Protein AF-A0A9Q0LC32-F1 (afdb_monomer)

Organism: Anaeramoeba ignava (NCBI:txid1746090)

Nearest PDB structures (foldseek):
  6er1-assembly1_A  TM=5.707E-01  e=1.032E+00  Drosophila melanogaster

Radius of gyration: 30.53 Å; Cα contacts (8 Å, |Δi|>4): 65; chains: 1; bounding box: 73×21×89 Å

Solvent-accessible surface area (backbone atoms only — not comparable to full-atom values): 7647 Å² total; per-residue (Å²): 126,62,27,60,47,58,46,52,56,66,71,66,57,84,56,104,52,96,78,70,82,79,86,64,87,77,42,54,72,69,50,45,51,50,50,54,46,26,64,75,67,77,45,80,65,85,87,64,80,66,51,77,77,44,50,62,34,44,53,53,49,35,62,69,38,38,32,50,82,70,40,74,57,52,64,58,55,52,51,52,51,36,50,52,56,52,52,52,53,52,51,51,54,48,53,52,52,53,51,52,51,52,52,52,53,50,52,53,52,51,50,51,52,50,53,54,52,53,54,56,53,57,55,59,58,66,67,76,75,121

Structure (mmCIF, N/CA/C/O backbone):
data_AF-A0A9Q0LC32-F1
#
_entry.id   AF-A0A9Q0LC32-F1
#
loop_
_atom_site.group_PDB
_atom_site.id
_atom_site.type_symbol
_atom_site.label_atom_id
_atom_site.label_alt_id
_atom_site.label_comp_id
_atom_site.label_asym_id
_atom_site.label_entity_id
_atom_site.label_seq_id
_atom_site.pdbx_PDB_ins_code
_atom_site.Cartn_x
_atom_site.Cartn_y
_atom_site.Cartn_z
_atom_site.occupancy
_atom_site.B_iso_or_equiv
_atom_site.auth_seq_id
_atom_site.auth_comp_id
_atom_site.auth_asym_id
_atom_site.auth_atom_id
_atom_site.pdbx_PDB_model_num
ATOM 1 N N . MET A 1 1 ? 7.871 -4.204 -22.637 1.00 60.75 1 MET A N 1
ATOM 2 C CA . MET A 1 1 ? 8.509 -4.091 -21.306 1.00 60.75 1 MET A CA 1
ATOM 3 C C . MET A 1 1 ? 8.065 -2.763 -20.703 1.00 60.75 1 MET A C 1
ATOM 5 O O . MET A 1 1 ? 7.995 -1.818 -21.470 1.00 60.75 1 MET A O 1
ATOM 9 N N . ARG A 1 2 ? 7.662 -2.696 -19.423 1.00 70.94 2 ARG A N 1
ATOM 10 C CA . ARG A 1 2 ? 6.981 -1.507 -18.843 1.00 70.94 2 ARG A CA 1
ATOM 11 C C . ARG A 1 2 ? 7.898 -0.474 -18.178 1.00 70.94 2 ARG A C 1
ATOM 13 O O . ARG A 1 2 ? 7.427 0.600 -17.827 1.00 70.94 2 ARG A O 1
ATOM 20 N N . SER A 1 3 ? 9.172 -0.796 -17.991 1.00 71.19 3 SER A N 1
ATOM 21 C CA . SER A 1 3 ? 10.194 0.152 -17.547 1.00 71.19 3 SER A CA 1
ATOM 22 C C . SER A 1 3 ? 11.182 0.343 -18.686 1.00 71.19 3 SER A C 1
ATOM 24 O O . SER A 1 3 ? 11.750 -0.636 -19.181 1.00 71.19 3 SER A O 1
ATOM 26 N N . GLU A 1 4 ? 11.368 1.593 -19.102 1.00 70.81 4 GLU A N 1
ATOM 27 C CA . GLU A 1 4 ? 12.341 1.963 -20.130 1.00 70.81 4 GLU A CA 1
ATOM 28 C C . GLU A 1 4 ? 13.779 1.786 -19.637 1.00 70.81 4 GLU A C 1
ATOM 30 O O . GLU A 1 4 ? 14.641 1.380 -20.415 1.00 70.81 4 GLU A O 1
ATOM 35 N N . LEU A 1 5 ? 14.019 1.945 -18.328 1.00 72.00 5 LEU A N 1
ATOM 36 C CA . LEU A 1 5 ? 15.295 1.586 -17.713 1.00 72.00 5 LEU A CA 1
ATOM 37 C C . LEU A 1 5 ? 15.587 0.094 -17.907 1.00 72.00 5 LEU A C 1
ATOM 39 O O . LEU A 1 5 ? 16.622 -0.252 -18.474 1.00 72.00 5 LEU A O 1
ATOM 43 N N . TYR A 1 6 ? 14.664 -0.793 -17.512 1.00 74.69 6 TYR A N 1
ATOM 44 C CA . TYR A 1 6 ? 14.867 -2.228 -17.724 1.00 74.69 6 TYR A CA 1
ATOM 45 C C . TYR A 1 6 ? 15.000 -2.558 -19.207 1.00 74.69 6 TYR A C 1
ATOM 47 O O . TYR A 1 6 ? 15.905 -3.297 -19.583 1.00 74.69 6 TYR A O 1
ATOM 55 N N . ARG A 1 7 ? 14.178 -1.962 -20.076 1.00 73.50 7 ARG A N 1
ATOM 56 C CA . ARG A 1 7 ? 14.310 -2.145 -21.526 1.00 73.50 7 ARG A CA 1
ATOM 57 C C . ARG A 1 7 ? 15.715 -1.777 -22.012 1.00 73.50 7 ARG A C 1
ATOM 59 O O . ARG A 1 7 ? 16.323 -2.571 -22.724 1.00 73.50 7 ARG A O 1
ATOM 66 N N . GLY A 1 8 ? 16.242 -0.622 -21.612 1.00 69.44 8 GLY A N 1
ATOM 67 C CA . GLY A 1 8 ? 17.598 -0.190 -21.947 1.00 69.44 8 GLY A CA 1
ATOM 68 C C . GLY A 1 8 ? 18.665 -1.129 -21.390 1.00 69.44 8 GLY A C 1
ATOM 69 O O . GLY A 1 8 ? 19.607 -1.478 -22.097 1.00 69.44 8 GLY A O 1
ATOM 70 N N . MET A 1 9 ? 18.496 -1.612 -20.160 1.00 70.62 9 MET A N 1
ATOM 71 C CA . MET A 1 9 ? 19.418 -2.563 -19.540 1.00 70.62 9 MET A CA 1
ATOM 72 C C . MET A 1 9 ? 19.456 -3.899 -20.277 1.00 70.62 9 MET A C 1
ATOM 74 O O . MET A 1 9 ? 20.541 -4.378 -20.567 1.00 70.62 9 MET A O 1
ATOM 78 N N . PHE A 1 10 ? 18.304 -4.479 -20.624 1.00 72.44 10 PHE A N 1
ATOM 79 C CA . PHE A 1 10 ? 18.246 -5.769 -21.317 1.00 72.44 10 PHE A CA 1
ATOM 80 C C . PHE A 1 10 ? 18.660 -5.677 -22.792 1.00 72.44 10 PHE A C 1
ATOM 82 O O . PHE A 1 10 ? 19.243 -6.622 -23.314 1.00 72.44 10 PHE A O 1
ATOM 89 N N . LEU A 1 11 ? 18.400 -4.549 -23.463 1.00 71.88 11 LEU A N 1
ATOM 90 C CA . LEU A 1 11 ? 18.794 -4.343 -24.863 1.00 71.88 11 LEU A CA 1
ATOM 91 C C . LEU A 1 11 ? 20.260 -3.913 -25.031 1.00 71.88 11 LEU A C 1
ATOM 93 O O . LEU A 1 11 ? 20.814 -4.095 -26.111 1.00 71.88 11 LEU A O 1
ATOM 97 N N . SER A 1 12 ? 20.894 -3.357 -23.993 1.00 65.00 12 SER A N 1
ATOM 98 C CA . SER A 1 12 ? 22.318 -2.976 -24.011 1.00 65.00 12 SER A CA 1
ATOM 99 C C . SER A 1 12 ? 23.270 -4.120 -23.644 1.00 65.00 12 SER A C 1
ATOM 101 O O . SER A 1 12 ? 24.487 -3.936 -23.676 1.00 65.00 12 SER A O 1
ATOM 103 N N . VAL A 1 13 ? 22.750 -5.316 -23.339 1.00 59.16 13 VAL A N 1
ATOM 104 C CA . VAL A 1 13 ? 23.568 -6.521 -23.124 1.00 59.16 13 VAL A CA 1
ATOM 105 C C . VAL A 1 13 ? 23.991 -7.104 -24.477 1.00 59.16 13 VAL A C 1
ATOM 107 O O . VAL A 1 13 ? 23.498 -8.136 -24.917 1.00 59.16 13 VAL A O 1
ATOM 110 N N . THR A 1 14 ? 24.900 -6.422 -25.169 1.00 55.09 14 THR A N 1
ATOM 111 C CA . THR A 1 14 ? 25.588 -6.945 -26.364 1.00 55.09 14 THR A CA 1
ATOM 112 C C . THR A 1 14 ? 26.809 -7.807 -26.023 1.00 55.09 14 THR A C 1
ATOM 114 O O . THR A 1 14 ? 27.403 -8.400 -26.914 1.00 55.09 14 THR A O 1
ATOM 117 N N . GLU A 1 15 ? 27.179 -7.914 -24.746 1.00 54.94 15 GLU A N 1
ATOM 118 C CA . GLU A 1 15 ? 28.309 -8.713 -24.252 1.00 54.94 15 GLU A CA 1
ATOM 119 C C . GLU A 1 15 ? 27.874 -9.522 -23.024 1.00 54.94 15 GLU A C 1
ATOM 121 O O . GLU A 1 15 ? 27.103 -8.993 -22.226 1.00 54.94 15 GLU A O 1
ATOM 126 N N . ASP A 1 16 ? 28.381 -10.756 -22.878 1.00 52.75 16 ASP A N 1
ATOM 127 C CA . ASP A 1 16 ? 28.163 -11.798 -21.843 1.00 52.75 16 ASP A CA 1
ATOM 128 C C . ASP A 1 16 ? 28.020 -11.321 -20.371 1.00 52.75 16 ASP A C 1
ATOM 130 O O . ASP A 1 16 ? 28.774 -11.693 -19.471 1.00 52.75 16 ASP A O 1
ATOM 134 N N . LYS A 1 17 ? 27.028 -10.479 -20.081 1.00 52.12 17 LYS A N 1
ATOM 135 C CA . LYS A 1 17 ? 26.719 -9.910 -18.759 1.00 52.12 17 LYS A CA 1
ATOM 136 C C . LYS A 1 17 ? 25.229 -10.019 -18.453 1.00 52.12 17 LYS A C 1
ATOM 138 O O . LYS A 1 17 ? 24.662 -9.150 -17.793 1.00 52.12 17 LYS A O 1
ATOM 143 N N . SER A 1 18 ? 24.596 -11.109 -18.892 1.00 55.09 18 SER A N 1
ATOM 144 C CA . SER A 1 18 ? 23.169 -11.388 -18.670 1.00 55.09 18 SER A CA 1
ATOM 145 C C . SER A 1 18 ? 22.756 -11.421 -17.188 1.00 55.09 18 SER A C 1
ATOM 147 O O . SER A 1 18 ? 21.568 -11.379 -16.895 1.00 55.09 18 SER A O 1
ATOM 149 N N . ASN A 1 19 ? 23.719 -11.467 -16.257 1.00 54.94 19 ASN A N 1
ATOM 150 C CA . ASN A 1 19 ? 23.499 -11.622 -14.815 1.00 54.94 19 ASN A CA 1
ATOM 151 C C . ASN A 1 19 ? 23.938 -10.401 -13.983 1.00 54.94 19 ASN A C 1
ATOM 153 O O . ASN A 1 19 ? 24.311 -10.548 -12.818 1.00 54.94 19 ASN A O 1
ATOM 157 N N . LYS A 1 20 ? 23.956 -9.190 -14.554 1.00 57.28 20 LYS A N 1
ATOM 158 C CA . LYS A 1 20 ? 24.340 -7.991 -13.796 1.00 57.28 20 LYS A CA 1
ATOM 159 C C . LYS A 1 20 ? 23.237 -7.619 -12.792 1.00 57.28 20 LYS A C 1
ATOM 161 O O . LYS A 1 20 ? 22.247 -6.985 -13.150 1.00 57.28 20 LYS A O 1
ATOM 166 N N . VAL A 1 21 ? 23.419 -8.016 -11.531 1.00 56.72 21 VAL A N 1
ATOM 167 C CA . VAL A 1 21 ? 22.587 -7.552 -10.411 1.00 56.72 21 VAL A CA 1
ATOM 168 C C . VAL A 1 21 ? 22.749 -6.041 -10.313 1.00 56.72 21 VAL A C 1
ATOM 170 O O . VAL A 1 21 ? 23.863 -5.533 -10.187 1.00 56.72 21 VAL A O 1
ATOM 173 N N . THR A 1 22 ? 21.639 -5.326 -10.436 1.00 62.75 22 THR A N 1
ATOM 174 C CA . THR A 1 22 ? 21.613 -3.873 -10.282 1.00 62.75 22 THR A CA 1
ATOM 175 C C . THR A 1 22 ? 21.036 -3.600 -8.915 1.00 62.75 22 THR A C 1
ATOM 177 O O . THR A 1 22 ? 19.850 -3.823 -8.690 1.00 62.75 22 THR A O 1
ATOM 180 N N . ASP A 1 23 ? 21.921 -3.235 -7.993 1.00 63.97 23 ASP A N 1
ATOM 181 C CA . ASP A 1 23 ? 21.535 -2.880 -6.638 1.00 63.97 23 ASP A CA 1
ATOM 182 C C . ASP A 1 23 ? 20.954 -1.465 -6.642 1.00 63.97 23 ASP A C 1
ATOM 184 O O . ASP A 1 23 ? 21.538 -0.546 -7.224 1.00 63.97 23 ASP A O 1
ATOM 188 N N .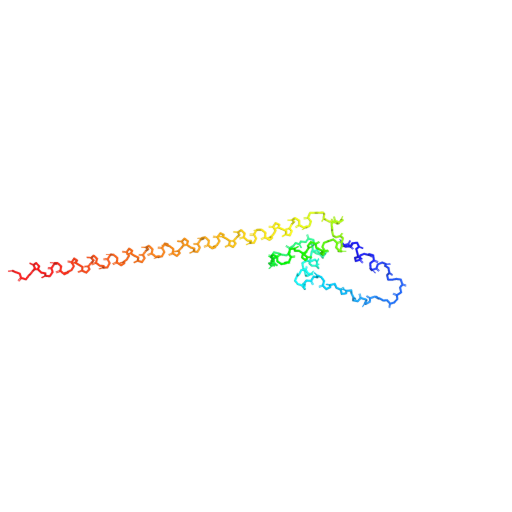 TYR A 1 24 ? 19.790 -1.311 -6.022 1.00 70.88 24 TYR A N 1
ATOM 189 C CA . TYR A 1 24 ? 19.140 -0.024 -5.845 1.00 70.88 24 TYR A CA 1
ATOM 190 C C . TYR A 1 24 ? 18.760 0.142 -4.377 1.00 70.88 24 TYR A C 1
ATOM 192 O O . TYR A 1 24 ? 17.661 -0.202 -3.944 1.00 70.88 24 TYR A O 1
ATOM 200 N N . SER A 1 25 ? 19.718 0.665 -3.612 1.00 74.75 25 SER A N 1
ATOM 201 C CA . SER A 1 25 ? 19.656 0.802 -2.154 1.00 74.75 25 SER A CA 1
ATOM 202 C C . SER A 1 25 ? 18.682 1.873 -1.656 1.00 74.75 25 SER A C 1
ATOM 204 O O . SER A 1 25 ? 18.458 1.976 -0.455 1.00 74.75 25 SER A O 1
ATOM 206 N N . GLU A 1 26 ? 18.132 2.695 -2.551 1.00 79.62 26 GLU A N 1
ATOM 207 C CA . GLU A 1 26 ? 17.199 3.778 -2.205 1.00 79.62 26 GLU A CA 1
ATOM 208 C C . GLU A 1 26 ? 15.754 3.286 -2.016 1.00 79.62 26 GLU A C 1
ATOM 210 O O . GLU A 1 26 ? 14.905 4.046 -1.559 1.00 79.62 26 GLU A O 1
ATOM 215 N N . LEU A 1 27 ? 15.466 2.015 -2.329 1.00 83.88 27 LEU A N 1
ATOM 216 C CA . LEU A 1 27 ? 14.174 1.390 -2.049 1.00 83.88 27 LEU A CA 1
ATOM 217 C C . LEU A 1 27 ? 14.308 0.339 -0.963 1.00 83.88 27 LEU A C 1
ATOM 219 O O . LEU A 1 27 ? 15.139 -0.568 -1.045 1.00 83.88 27 LEU A O 1
ATOM 223 N N . SER A 1 28 ? 13.385 0.364 -0.005 1.00 89.06 28 SER A N 1
ATOM 224 C CA . SER A 1 28 ? 13.157 -0.818 0.809 1.00 89.06 28 SER A CA 1
ATOM 225 C C . SER A 1 28 ? 12.693 -1.983 -0.074 1.00 89.06 28 SER A C 1
ATOM 227 O O . SER A 1 28 ? 12.025 -1.809 -1.099 1.00 89.06 28 SER A O 1
ATOM 229 N N . ASN A 1 29 ? 12.973 -3.213 0.366 1.00 88.56 2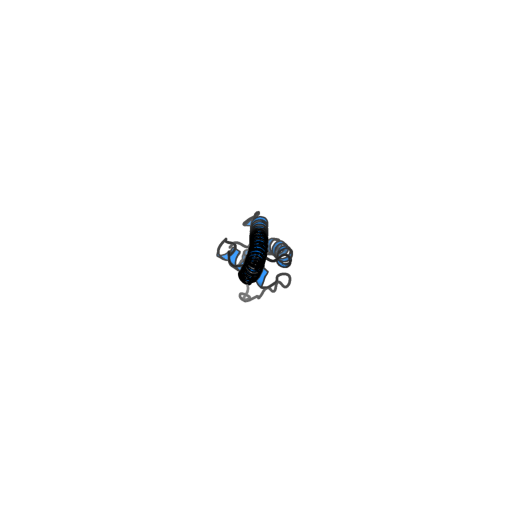9 ASN A N 1
ATOM 230 C CA . ASN A 1 29 ? 12.502 -4.426 -0.314 1.00 88.56 29 ASN A CA 1
ATOM 231 C C . ASN A 1 29 ? 10.971 -4.405 -0.527 1.00 88.56 29 ASN A C 1
ATOM 233 O O . ASN A 1 29 ? 10.467 -4.823 -1.565 1.00 88.56 29 ASN A O 1
ATOM 237 N N . LYS A 1 30 ? 10.214 -3.839 0.424 1.00 89.50 30 LYS A N 1
ATOM 238 C CA . LYS A 1 30 ? 8.754 -3.710 0.310 1.00 89.50 30 LYS A CA 1
ATOM 239 C C . LYS A 1 30 ? 8.339 -2.754 -0.810 1.00 89.50 30 LYS A C 1
ATOM 241 O O . LYS A 1 30 ? 7.426 -3.081 -1.566 1.00 89.50 30 LYS A O 1
ATOM 246 N N . SER A 1 31 ? 8.996 -1.602 -0.929 1.00 90.69 31 SER A N 1
ATOM 247 C CA . SER A 1 31 ? 8.734 -0.643 -2.009 1.00 90.69 31 SER A CA 1
ATOM 248 C C . SER A 1 31 ? 9.125 -1.222 -3.367 1.00 90.69 31 SER A C 1
ATOM 250 O O . SER A 1 31 ? 8.376 -1.094 -4.334 1.00 90.69 31 SER A O 1
ATOM 252 N N . PHE A 1 32 ? 10.232 -1.965 -3.430 1.00 89.69 32 PHE A N 1
ATOM 253 C CA . PHE A 1 32 ? 10.638 -2.666 -4.645 1.00 89.69 32 PHE A CA 1
ATOM 254 C C . PHE A 1 32 ? 9.614 -3.726 -5.092 1.00 89.69 32 PHE A C 1
ATOM 256 O O . PHE A 1 32 ? 9.241 -3.761 -6.264 1.00 89.69 32 PHE A O 1
ATOM 263 N N . GLN A 1 33 ? 9.077 -4.531 -4.167 1.00 89.88 33 GLN A N 1
ATOM 264 C CA . GLN A 1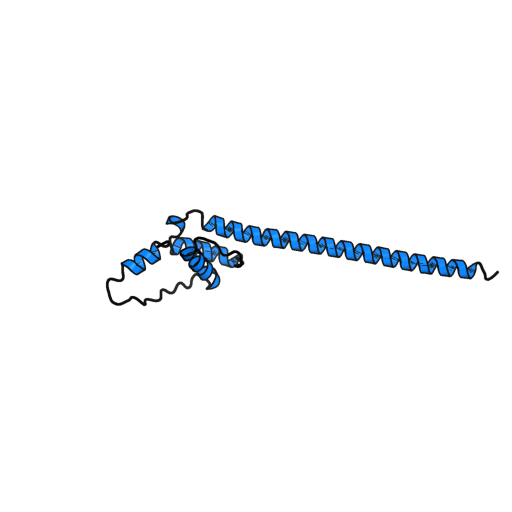 33 ? 8.045 -5.537 -4.472 1.00 89.88 33 GLN A CA 1
ATOM 265 C C . GLN A 1 33 ? 6.765 -4.934 -5.068 1.00 89.88 33 GLN A C 1
ATOM 267 O O . GLN A 1 33 ? 6.089 -5.582 -5.871 1.00 89.88 33 GLN A O 1
ATOM 272 N N . ILE A 1 34 ? 6.420 -3.692 -4.705 1.00 91.38 34 ILE A N 1
ATOM 273 C CA . ILE A 1 34 ? 5.293 -2.978 -5.319 1.00 91.38 34 ILE A CA 1
ATOM 274 C C . ILE A 1 34 ? 5.565 -2.748 -6.805 1.00 91.38 34 ILE A C 1
ATOM 276 O O . ILE A 1 34 ? 4.689 -3.025 -7.629 1.00 91.38 34 ILE A O 1
ATOM 280 N N . PHE A 1 35 ? 6.764 -2.274 -7.154 1.00 89.19 35 PHE A N 1
ATOM 281 C CA . PHE A 1 35 ? 7.139 -2.056 -8.549 1.00 89.19 35 PHE A CA 1
ATOM 282 C C . PHE A 1 35 ? 7.249 -3.350 -9.321 1.00 89.19 35 PHE A C 1
ATOM 284 O O . PHE A 1 35 ? 6.712 -3.425 -10.420 1.00 89.19 35 PHE A O 1
ATOM 291 N N . GLU A 1 36 ? 7.877 -4.372 -8.749 1.00 87.81 36 GLU A N 1
ATOM 292 C CA . GLU A 1 36 ? 7.973 -5.684 -9.376 1.00 87.81 36 GLU A CA 1
ATOM 293 C C . GLU A 1 36 ? 6.576 -6.199 -9.741 1.00 87.81 36 GLU A C 1
ATOM 295 O O . GLU A 1 36 ? 6.280 -6.465 -10.910 1.00 87.81 36 GLU A O 1
ATOM 300 N N . TYR A 1 37 ? 5.666 -6.231 -8.765 1.00 89.06 37 TYR A N 1
ATOM 301 C CA . TYR A 1 37 ? 4.302 -6.680 -9.000 1.00 89.06 37 TYR A CA 1
ATOM 302 C C . TYR A 1 37 ? 3.578 -5.809 -10.031 1.00 89.06 37 TYR A C 1
ATOM 304 O O . TYR A 1 37 ? 2.910 -6.342 -10.919 1.00 89.06 37 TYR A O 1
ATOM 312 N N . TRP A 1 38 ? 3.700 -4.483 -9.952 1.00 90.44 38 TRP A N 1
ATOM 313 C CA . TRP A 1 38 ? 3.045 -3.579 -10.895 1.00 90.44 38 TRP A CA 1
ATOM 314 C C . TRP A 1 38 ? 3.593 -3.724 -12.323 1.00 90.44 38 TRP A C 1
ATOM 316 O O . TRP A 1 38 ? 2.817 -3.754 -13.279 1.00 90.44 38 TRP A O 1
ATOM 326 N N . ILE A 1 39 ? 4.907 -3.886 -12.486 1.00 87.75 39 ILE A N 1
ATOM 327 C CA . ILE A 1 39 ? 5.566 -4.084 -13.783 1.00 87.75 39 ILE A CA 1
ATOM 328 C C . ILE A 1 39 ? 5.050 -5.360 -14.462 1.00 87.75 39 ILE A C 1
ATOM 330 O O . ILE A 1 39 ? 4.807 -5.351 -15.672 1.00 87.75 39 ILE A O 1
ATOM 334 N N . TYR A 1 40 ? 4.839 -6.440 -13.705 1.00 86.88 40 TYR A N 1
ATOM 335 C CA . TYR A 1 40 ? 4.325 -7.695 -14.261 1.00 86.88 40 TYR A CA 1
ATOM 336 C C . TYR A 1 40 ? 2.803 -7.698 -14.453 1.00 86.88 40 TYR A C 1
ATOM 338 O O . TYR A 1 40 ? 2.316 -8.141 -15.492 1.00 86.88 40 TYR A O 1
ATOM 346 N N . SER A 1 41 ? 2.040 -7.200 -13.479 1.00 87.06 41 SER A N 1
ATOM 347 C CA . SER A 1 41 ? 0.576 -7.360 -13.434 1.00 87.06 41 SER A CA 1
ATOM 348 C C . SER A 1 41 ? -0.221 -6.149 -13.918 1.00 87.06 41 SER A C 1
ATOM 350 O O . SER A 1 41 ? -1.415 -6.271 -14.181 1.00 87.06 41 SER A O 1
ATOM 352 N N . ASN A 1 42 ? 0.406 -4.973 -14.020 1.00 85.50 42 ASN A N 1
ATOM 353 C CA . ASN A 1 42 ? -0.258 -3.678 -14.204 1.00 85.50 42 ASN A CA 1
ATOM 354 C C . ASN A 1 42 ? -1.266 -3.304 -13.106 1.00 85.50 42 ASN A C 1
ATOM 356 O O . ASN A 1 42 ? -2.167 -2.495 -13.329 1.00 85.50 42 ASN A O 1
ATOM 360 N N . GLN A 1 43 ? -1.164 -3.915 -11.932 1.00 85.94 43 GLN A N 1
ATOM 361 C CA . GLN A 1 43 ? -2.068 -3.678 -10.816 1.00 85.94 43 GLN A CA 1
ATOM 362 C C . GLN A 1 43 ? -1.263 -3.383 -9.558 1.00 85.94 43 GLN A C 1
ATOM 364 O O . GLN A 1 43 ? -0.128 -3.825 -9.417 1.00 85.94 43 GLN A O 1
ATOM 369 N N . ILE A 1 44 ? -1.857 -2.651 -8.617 1.00 85.31 44 ILE A N 1
ATOM 370 C CA . ILE A 1 44 ? -1.271 -2.467 -7.288 1.00 85.31 44 ILE A CA 1
ATOM 371 C C . ILE A 1 44 ? -1.931 -3.472 -6.345 1.00 85.31 44 ILE A C 1
ATOM 373 O O . ILE A 1 44 ? -3.107 -3.327 -6.005 1.00 85.31 44 ILE A O 1
ATOM 377 N N . LYS A 1 45 ? -1.179 -4.480 -5.896 1.00 83.38 45 LYS A N 1
ATOM 378 C CA . LYS A 1 45 ? -1.696 -5.597 -5.091 1.00 83.38 45 LYS A CA 1
ATOM 379 C C . LYS A 1 45 ? -2.461 -5.114 -3.853 1.00 83.38 45 LYS A C 1
ATOM 381 O O . LYS A 1 45 ? -1.930 -4.343 -3.059 1.00 83.38 45 LYS A O 1
ATOM 386 N N . ASN A 1 46 ? -3.713 -5.541 -3.672 1.00 78.31 46 ASN A N 1
ATOM 387 C CA . ASN A 1 46 ? -4.591 -5.085 -2.576 1.00 78.31 46 ASN A CA 1
ATOM 388 C C . ASN A 1 46 ? -4.053 -5.379 -1.173 1.00 78.31 46 ASN A C 1
ATOM 390 O O . ASN A 1 46 ? -4.225 -4.560 -0.279 1.00 78.31 46 ASN A O 1
ATOM 394 N N . GLU A 1 47 ? -3.351 -6.496 -1.024 1.00 82.44 47 GLU A N 1
ATOM 395 C CA . GLU A 1 47 ? -2.789 -6.966 0.245 1.00 82.44 47 GLU A CA 1
ATOM 396 C C . GLU A 1 47 ? -1.576 -6.159 0.724 1.00 82.44 47 GLU A C 1
ATOM 398 O O . GLU A 1 47 ? -1.213 -6.245 1.894 1.00 82.44 47 GLU A O 1
ATOM 403 N N . ILE A 1 48 ? -0.929 -5.385 -0.154 1.00 83.12 48 ILE A N 1
ATOM 404 C CA . ILE A 1 48 ? 0.240 -4.599 0.243 1.00 83.12 48 ILE A CA 1
ATOM 405 C C . ILE A 1 48 ? -0.234 -3.344 0.971 1.00 83.12 48 ILE A C 1
ATOM 407 O O . ILE A 1 48 ? -0.923 -2.490 0.401 1.00 83.12 48 ILE A O 1
ATOM 411 N N . GLN A 1 49 ? 0.162 -3.234 2.235 1.00 87.25 49 GLN A N 1
ATOM 412 C CA . GLN A 1 49 ? -0.011 -2.030 3.030 1.00 87.25 49 GLN A CA 1
ATOM 413 C C . GLN A 1 49 ? 1.092 -1.035 2.674 1.00 87.25 49 GLN A C 1
ATOM 415 O O . GLN A 1 49 ? 2.273 -1.340 2.829 1.00 87.25 49 GLN A O 1
ATOM 420 N N . ILE A 1 50 ? 0.698 0.135 2.176 1.00 90.00 50 ILE A N 1
ATOM 421 C CA . ILE A 1 50 ? 1.628 1.231 1.915 1.00 90.00 50 ILE A CA 1
ATOM 422 C C . ILE A 1 50 ? 1.747 2.022 3.215 1.00 90.00 50 ILE A C 1
ATOM 424 O O . ILE A 1 50 ? 0.737 2.372 3.824 1.00 90.00 50 ILE A O 1
ATOM 428 N N . THR A 1 51 ? 2.970 2.260 3.678 1.00 90.12 51 THR A N 1
ATOM 429 C CA . THR A 1 51 ? 3.228 3.111 4.845 1.00 90.12 51 THR A CA 1
ATOM 430 C C . THR A 1 51 ? 3.623 4.513 4.397 1.00 90.12 51 THR A C 1
ATOM 432 O O . THR A 1 51 ? 3.955 4.729 3.234 1.00 90.12 51 THR A O 1
ATOM 435 N N . GLN A 1 52 ? 3.607 5.470 5.327 1.00 88.50 52 GLN A N 1
ATOM 436 C CA . GLN A 1 52 ? 4.045 6.838 5.044 1.00 88.50 52 GLN A CA 1
ATOM 437 C C . GLN A 1 52 ? 5.512 6.884 4.588 1.00 88.50 52 GLN A C 1
ATOM 439 O O . GLN A 1 52 ? 5.822 7.587 3.637 1.00 88.50 52 GLN A O 1
ATOM 444 N N . GLU A 1 53 ? 6.389 6.104 5.226 1.00 88.50 53 GLU A N 1
ATOM 445 C CA . GLU A 1 53 ? 7.821 6.008 4.886 1.00 88.50 53 GLU A CA 1
ATOM 446 C C . GLU A 1 53 ? 8.041 5.506 3.452 1.00 88.50 53 GLU A C 1
ATOM 448 O O . GLU A 1 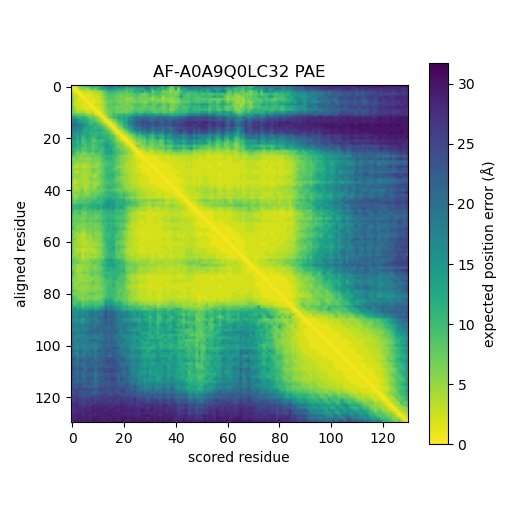53 ? 8.951 5.950 2.763 1.00 88.50 53 GLU A O 1
ATOM 453 N N . MET A 1 54 ? 7.163 4.620 2.971 1.00 92.25 54 MET A N 1
ATOM 454 C CA . MET A 1 54 ? 7.250 4.088 1.612 1.00 92.25 54 MET A CA 1
ATOM 455 C C . MET A 1 54 ? 6.848 5.108 0.546 1.00 92.25 54 MET A C 1
ATOM 457 O O . MET A 1 54 ? 7.192 4.908 -0.609 1.00 92.25 54 MET A O 1
ATOM 461 N N . ILE A 1 55 ? 6.107 6.171 0.873 1.00 91.94 55 ILE A N 1
ATOM 462 C CA . ILE A 1 55 ? 5.643 7.133 -0.139 1.00 91.94 55 ILE A CA 1
ATOM 463 C C . ILE A 1 55 ? 6.819 7.838 -0.814 1.00 91.94 55 ILE A C 1
ATOM 465 O O . ILE A 1 55 ? 6.851 7.907 -2.043 1.00 91.94 55 ILE A O 1
ATOM 469 N N . ASP A 1 56 ? 7.791 8.289 -0.023 1.00 89.75 56 ASP A N 1
ATOM 47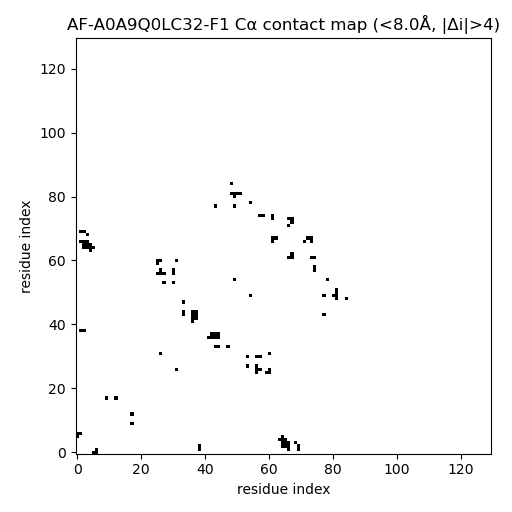0 C CA . ASP A 1 56 ? 8.970 8.982 -0.540 1.00 89.75 56 ASP A CA 1
ATOM 471 C C . ASP A 1 56 ? 9.826 8.022 -1.380 1.00 89.75 56 ASP A C 1
ATOM 473 O O . ASP A 1 56 ? 10.183 8.338 -2.514 1.00 89.75 56 ASP A O 1
ATOM 477 N N . GLU A 1 57 ? 10.056 6.798 -0.886 1.00 91.94 57 GLU A N 1
ATOM 478 C CA . GLU A 1 57 ? 10.740 5.736 -1.639 1.00 91.94 57 GLU A CA 1
ATOM 479 C C . GLU A 1 57 ? 10.033 5.441 -2.972 1.00 91.94 57 GLU A C 1
ATOM 481 O O . GLU A 1 57 ? 10.663 5.361 -4.026 1.00 91.94 57 GLU A O 1
ATOM 486 N N . LEU A 1 58 ? 8.705 5.303 -2.954 1.00 92.44 58 LEU A N 1
ATOM 487 C CA . LEU A 1 58 ? 7.915 5.009 -4.145 1.00 92.44 58 LEU A CA 1
ATOM 488 C C . LEU A 1 58 ? 7.967 6.157 -5.160 1.00 92.44 58 LEU A C 1
ATOM 490 O O . LEU A 1 58 ? 7.984 5.903 -6.361 1.00 92.44 58 LEU A O 1
ATOM 494 N N . GLN A 1 59 ? 8.022 7.413 -4.725 1.00 91.25 59 GLN A N 1
ATOM 495 C CA . GLN A 1 59 ? 8.183 8.522 -5.661 1.00 91.25 59 GLN A CA 1
ATOM 496 C C . GLN A 1 59 ? 9.535 8.446 -6.378 1.00 91.25 59 GLN A C 1
ATOM 498 O O . GLN A 1 59 ? 9.586 8.468 -7.609 1.00 91.25 59 GLN A O 1
ATOM 503 N N . ILE A 1 60 ? 10.612 8.261 -5.610 1.00 89.25 60 ILE A N 1
ATOM 504 C CA . ILE A 1 60 ? 11.975 8.137 -6.138 1.00 89.25 60 ILE A CA 1
ATOM 505 C C . ILE A 1 60 ? 12.062 6.947 -7.111 1.00 89.25 60 ILE A C 1
ATOM 507 O O . ILE A 1 60 ? 12.574 7.078 -8.224 1.00 89.25 60 ILE A O 1
ATOM 511 N N . GLY A 1 61 ? 11.505 5.791 -6.739 1.00 88.94 61 GLY A N 1
ATOM 512 C CA . GLY A 1 61 ? 11.524 4.595 -7.580 1.00 88.94 61 GLY A CA 1
ATOM 513 C C . GLY A 1 61 ? 10.767 4.758 -8.902 1.00 88.94 61 GLY A C 1
ATOM 514 O O . GLY A 1 61 ? 11.223 4.263 -9.934 1.00 88.94 61 GLY A O 1
ATOM 515 N N . ILE A 1 62 ? 9.641 5.478 -8.913 1.00 90.19 62 ILE A N 1
ATOM 516 C CA . ILE A 1 62 ? 8.890 5.764 -10.146 1.00 90.19 62 ILE A CA 1
ATOM 517 C C . ILE A 1 62 ? 9.738 6.559 -11.137 1.00 90.19 62 ILE A C 1
ATOM 519 O O . ILE A 1 62 ? 9.749 6.230 -12.330 1.00 90.19 62 ILE A O 1
ATOM 523 N N . ASP A 1 63 ? 10.444 7.575 -10.646 1.00 87.00 63 ASP A N 1
A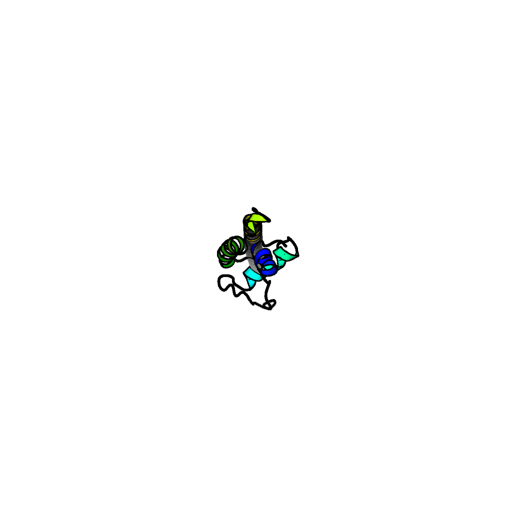TOM 524 C CA . ASP A 1 63 ? 11.316 8.409 -11.465 1.00 87.00 63 ASP A CA 1
ATOM 525 C C . ASP A 1 63 ? 12.525 7.607 -11.959 1.00 87.00 63 ASP A C 1
ATOM 527 O O . ASP A 1 63 ? 12.821 7.608 -13.158 1.00 87.00 63 ASP A O 1
ATOM 531 N N . TYR A 1 64 ? 13.161 6.838 -11.070 1.00 85.38 64 TYR A N 1
ATOM 532 C CA . TYR A 1 64 ? 14.318 6.001 -11.390 1.00 85.38 64 TYR A CA 1
ATOM 533 C C . TYR A 1 64 ? 14.011 4.963 -12.478 1.00 85.38 64 TYR A C 1
ATOM 535 O O . TYR A 1 64 ? 14.702 4.885 -13.497 1.00 85.38 64 TYR A O 1
ATOM 543 N N . PHE A 1 65 ? 12.936 4.188 -12.310 1.00 84.62 65 PHE A N 1
ATOM 544 C CA . PHE A 1 65 ? 12.528 3.173 -13.286 1.00 84.62 65 PHE A CA 1
ATOM 545 C C . PHE A 1 65 ? 11.817 3.762 -14.513 1.00 84.62 65 PHE A C 1
ATOM 547 O O . PHE A 1 65 ? 11.442 3.003 -15.417 1.00 84.62 65 PHE A O 1
ATOM 554 N N . GLN A 1 66 ? 11.640 5.088 -14.557 1.00 85.81 66 GLN A N 1
ATOM 555 C CA . GLN A 1 66 ? 10.956 5.834 -15.613 1.00 85.81 66 GLN A CA 1
ATOM 556 C C . GLN A 1 66 ? 9.519 5.349 -15.855 1.00 85.81 66 GLN A C 1
ATOM 558 O O . GLN A 1 66 ? 9.028 5.329 -16.985 1.00 85.81 66 GLN A O 1
ATOM 563 N N . LEU A 1 67 ? 8.818 4.948 -14.790 1.00 86.81 67 LEU A N 1
ATOM 564 C CA . LEU A 1 67 ? 7.480 4.356 -14.903 1.00 86.81 67 LEU A CA 1
ATOM 565 C C . LEU A 1 67 ? 6.420 5.382 -15.312 1.00 86.81 67 LEU A C 1
ATOM 567 O O . LEU A 1 67 ? 5.418 5.000 -15.915 1.00 86.81 67 LEU A O 1
ATOM 571 N N . ASN A 1 68 ? 6.671 6.672 -15.069 1.00 84.19 68 ASN A N 1
ATOM 572 C CA . ASN A 1 68 ? 5.810 7.781 -15.494 1.00 84.19 68 ASN A CA 1
ATOM 573 C C . ASN A 1 68 ? 5.608 7.839 -17.016 1.00 84.19 68 ASN A C 1
ATOM 575 O O . ASN A 1 68 ? 4.555 8.274 -17.476 1.00 84.19 68 ASN A O 1
ATOM 579 N N . GLN A 1 69 ? 6.578 7.362 -17.807 1.00 83.69 69 GLN A N 1
ATOM 580 C CA . GLN A 1 69 ? 6.444 7.293 -19.268 1.00 83.69 69 GLN A CA 1
ATOM 581 C C . GLN A 1 69 ? 5.404 6.247 -19.693 1.00 83.69 69 GLN A C 1
ATOM 583 O O . GLN A 1 69 ? 4.717 6.413 -20.698 1.00 83.69 69 GLN A O 1
ATOM 588 N N . THR A 1 70 ? 5.271 5.179 -18.904 1.00 83.62 70 THR A N 1
ATOM 589 C CA . THR A 1 70 ? 4.319 4.089 -19.142 1.00 83.62 70 THR A CA 1
ATOM 590 C C . THR A 1 70 ? 2.961 4.376 -18.507 1.00 83.62 70 THR A C 1
ATOM 592 O O . THR A 1 70 ? 1.925 4.034 -19.077 1.00 83.62 70 THR A O 1
ATOM 595 N N . ASN A 1 71 ? 2.945 4.973 -17.315 1.00 87.00 71 ASN A N 1
ATOM 596 C CA . ASN A 1 71 ? 1.730 5.387 -16.628 1.00 87.00 71 ASN A CA 1
ATOM 597 C C . ASN A 1 71 ? 1.990 6.650 -15.784 1.00 87.00 71 ASN A C 1
ATOM 599 O O . ASN A 1 71 ? 2.507 6.529 -14.671 1.00 87.00 71 ASN A O 1
ATOM 603 N N . PRO A 1 72 ? 1.581 7.840 -16.259 1.00 88.69 72 PRO A N 1
ATOM 604 C CA . PRO A 1 72 ? 1.818 9.097 -15.549 1.00 88.69 72 PRO A CA 1
ATOM 605 C C . PRO A 1 72 ? 1.031 9.209 -14.236 1.00 88.69 72 PRO A C 1
ATOM 607 O O . PRO A 1 72 ? 1.393 9.996 -13.372 1.00 88.69 72 PRO A O 1
ATOM 610 N N . ASN A 1 73 ? -0.017 8.399 -14.057 1.00 91.00 73 ASN A N 1
ATOM 611 C CA . ASN A 1 73 ? -0.875 8.429 -12.871 1.00 91.00 73 ASN A CA 1
ATOM 612 C C . ASN A 1 73 ? -0.473 7.370 -11.830 1.00 91.00 73 ASN A C 1
ATOM 614 O O . ASN A 1 73 ? -1.217 7.122 -10.880 1.00 91.00 73 ASN A O 1
ATOM 618 N N . LEU A 1 74 ? 0.658 6.675 -12.011 1.00 90.50 74 LEU A N 1
ATOM 619 C CA . LEU A 1 74 ? 1.059 5.584 -11.118 1.00 90.50 74 LEU A CA 1
ATOM 620 C C . LEU A 1 74 ? 1.226 6.059 -9.671 1.00 90.50 74 LEU A C 1
ATOM 622 O O . LEU A 1 74 ? 0.757 5.391 -8.748 1.00 90.50 74 LEU A O 1
ATOM 626 N N . PHE A 1 75 ? 1.853 7.217 -9.477 1.00 92.62 75 PHE A N 1
ATOM 627 C CA . PHE A 1 75 ? 2.049 7.765 -8.141 1.00 92.62 75 PHE A CA 1
ATOM 628 C C . PHE A 1 75 ? 0.716 8.126 -7.474 1.00 92.62 75 PHE A C 1
ATOM 630 O O . PHE A 1 75 ? 0.463 7.712 -6.343 1.00 92.62 75 PHE A O 1
ATOM 637 N N . ASP A 1 76 ? -0.196 8.769 -8.207 1.00 92.06 76 ASP A N 1
ATOM 638 C CA . ASP A 1 76 ? -1.539 9.090 -7.711 1.00 92.06 76 ASP A CA 1
ATOM 639 C C . ASP A 1 76 ? -2.319 7.834 -7.301 1.00 92.06 76 ASP A C 1
ATOM 641 O O . ASP A 1 76 ? -3.023 7.825 -6.290 1.00 92.06 76 ASP A O 1
ATOM 645 N N . LEU A 1 77 ? -2.183 6.735 -8.049 1.00 91.44 77 LEU A N 1
ATOM 646 C CA . LEU A 1 77 ? -2.806 5.456 -7.697 1.00 91.44 77 LEU A CA 1
ATOM 647 C C . LEU A 1 77 ? -2.257 4.886 -6.378 1.00 91.44 77 LEU A C 1
ATOM 649 O O . LEU A 1 77 ? -3.028 4.356 -5.572 1.00 91.44 77 LEU A O 1
ATOM 653 N N . LEU A 1 78 ? -0.949 5.006 -6.138 1.00 92.56 78 LEU A N 1
ATOM 654 C CA . LEU A 1 78 ? -0.307 4.567 -4.894 1.00 92.56 78 LEU A CA 1
ATOM 655 C C . LEU A 1 78 ? -0.737 5.438 -3.705 1.00 92.56 78 LEU A C 1
ATOM 657 O O . LEU A 1 78 ? -1.111 4.899 -2.661 1.00 92.56 78 LEU A O 1
ATOM 661 N N . ILE A 1 79 ? -0.790 6.760 -3.885 1.00 92.06 79 ILE A N 1
ATOM 662 C CA . ILE A 1 79 ? -1.278 7.712 -2.875 1.00 92.06 79 ILE A CA 1
ATOM 663 C C . ILE A 1 79 ? -2.747 7.452 -2.532 1.00 92.06 79 ILE A C 1
ATOM 665 O O . ILE A 1 79 ? -3.120 7.392 -1.360 1.00 92.06 79 ILE A O 1
ATOM 669 N N . ASN A 1 80 ? -3.595 7.225 -3.535 1.00 90.31 80 ASN A N 1
ATOM 67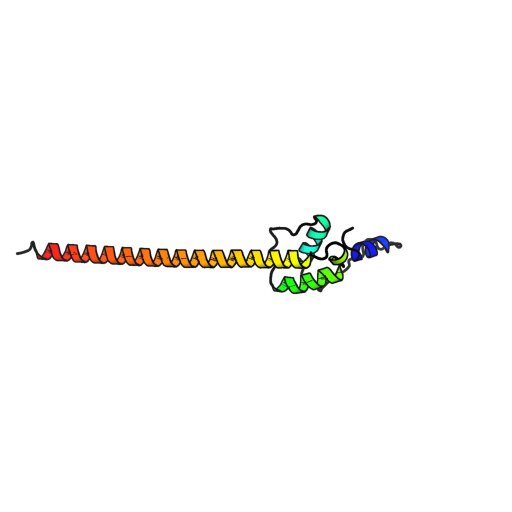0 C CA . ASN A 1 80 ? -5.004 6.911 -3.309 1.00 90.31 80 ASN A CA 1
ATOM 671 C C . ASN A 1 80 ? -5.179 5.610 -2.518 1.00 90.31 80 ASN A C 1
ATOM 673 O O . ASN A 1 80 ? -6.021 5.535 -1.621 1.00 90.3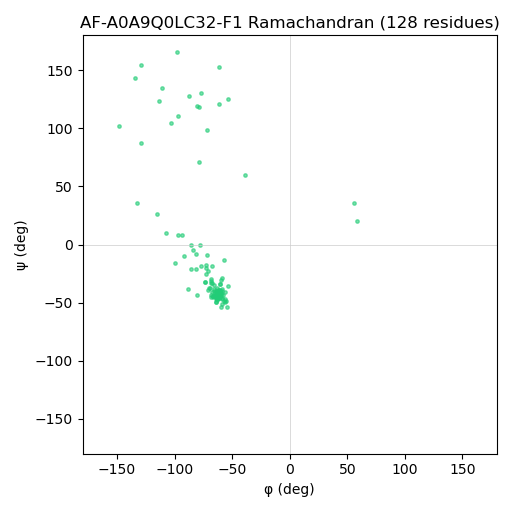1 80 ASN A O 1
ATOM 677 N N . LYS A 1 81 ? -4.362 4.588 -2.794 1.00 90.06 81 LYS A N 1
ATOM 678 C CA . LYS A 1 81 ? -4.372 3.343 -2.019 1.00 90.06 81 LYS A CA 1
ATOM 679 C C . LYS A 1 81 ? -3.974 3.578 -0.561 1.00 90.06 81 LYS A C 1
ATOM 681 O O . LYS A 1 81 ? -4.674 3.097 0.329 1.00 90.06 81 LYS A O 1
ATOM 686 N N . PHE A 1 82 ? -2.898 4.327 -0.325 1.00 91.19 82 PHE A N 1
ATOM 687 C CA . PHE A 1 82 ? -2.455 4.710 1.016 1.00 91.19 82 PHE A CA 1
ATOM 688 C C . PHE A 1 82 ? -3.560 5.446 1.788 1.00 91.19 82 PHE A C 1
ATOM 690 O O . PHE A 1 82 ? -3.923 5.062 2.902 1.00 91.19 82 PHE A O 1
ATOM 697 N N . ASN A 1 83 ? -4.172 6.452 1.161 1.00 88.50 83 ASN A N 1
ATOM 698 C CA . ASN A 1 83 ? -5.253 7.226 1.763 1.00 88.50 83 ASN A CA 1
ATOM 699 C C . ASN A 1 83 ? -6.462 6.347 2.105 1.00 88.50 83 ASN A C 1
ATOM 701 O O . ASN A 1 83 ? -6.968 6.418 3.224 1.00 88.50 83 ASN A O 1
ATOM 705 N N . ASN A 1 84 ? -6.875 5.453 1.203 1.00 87.06 84 ASN A N 1
ATOM 706 C CA . ASN A 1 84 ? -7.992 4.537 1.444 1.00 87.06 84 ASN A CA 1
ATOM 707 C C . ASN A 1 84 ? -7.726 3.575 2.618 1.00 87.06 84 ASN A C 1
ATOM 709 O O . ASN A 1 84 ? -8.622 3.325 3.428 1.00 87.06 84 ASN A O 1
ATOM 713 N N . GLN A 1 85 ? -6.494 3.070 2.756 1.00 84.62 85 GLN A N 1
ATOM 714 C CA . GLN A 1 85 ? -6.089 2.232 3.895 1.00 84.62 85 GLN A CA 1
ATOM 715 C C . GLN A 1 85 ? -6.205 2.998 5.225 1.00 84.62 85 GLN A C 1
ATOM 717 O O . GLN A 1 85 ? -6.743 2.480 6.211 1.00 84.62 85 GLN A O 1
ATOM 722 N N . ASN A 1 86 ? -5.780 4.261 5.244 1.00 77.75 86 ASN A N 1
ATOM 723 C CA . ASN A 1 86 ? -5.863 5.112 6.431 1.00 77.75 86 ASN A CA 1
ATOM 724 C C . ASN A 1 86 ? -7.301 5.532 6.767 1.00 77.75 86 ASN A C 1
ATOM 726 O O . ASN A 1 86 ? -7.685 5.538 7.941 1.00 77.75 86 ASN A O 1
ATOM 730 N N . SER A 1 87 ? -8.125 5.836 5.762 1.00 74.81 87 SER A N 1
ATOM 731 C CA . SER A 1 87 ? -9.543 6.158 5.948 1.00 74.81 87 SER A CA 1
ATOM 732 C C . SER A 1 87 ? -10.308 5.001 6.587 1.00 74.81 87 SER A C 1
ATOM 734 O O . SER A 1 87 ? -11.045 5.225 7.551 1.00 74.81 87 SER A O 1
ATOM 736 N N . ASN A 1 88 ? -10.084 3.767 6.125 1.00 71.12 88 ASN A N 1
ATOM 737 C CA . ASN A 1 88 ? -10.706 2.576 6.709 1.00 71.12 88 ASN A CA 1
ATOM 738 C C . ASN A 1 88 ? -10.275 2.376 8.168 1.00 71.12 88 ASN A C 1
ATOM 740 O O . ASN A 1 88 ? -11.121 2.212 9.047 1.00 71.12 88 ASN A O 1
ATOM 744 N N . THR A 1 89 ? -8.978 2.519 8.450 1.00 73.38 89 THR A N 1
ATOM 745 C CA . THR A 1 89 ? -8.435 2.400 9.813 1.00 73.38 89 THR A CA 1
ATOM 746 C C . THR A 1 89 ? -9.064 3.421 10.773 1.00 73.38 89 THR A C 1
ATOM 748 O O . THR A 1 89 ? -9.378 3.115 11.925 1.00 73.38 89 THR A O 1
ATOM 751 N N . ASN A 1 90 ? -9.281 4.655 10.313 1.00 72.88 90 ASN A N 1
ATOM 752 C CA . ASN A 1 90 ? -9.899 5.705 11.123 1.00 72.88 90 ASN A CA 1
ATOM 753 C C . ASN A 1 90 ? -11.393 5.453 11.376 1.00 72.88 90 ASN A C 1
ATOM 755 O O . ASN A 1 90 ? -11.876 5.705 12.484 1.00 72.88 90 ASN A O 1
ATOM 759 N N . GLN A 1 91 ? -12.120 4.926 10.387 1.00 77.00 91 GLN A N 1
ATOM 760 C CA . GLN A 1 91 ? -13.517 4.525 10.565 1.00 77.00 91 GLN A CA 1
ATOM 761 C C . GLN A 1 91 ? -13.655 3.369 11.560 1.00 77.00 91 GLN A C 1
ATOM 763 O O . GLN A 1 91 ? -14.514 3.426 12.439 1.00 77.00 91 GLN A O 1
ATOM 768 N N . GLU A 1 92 ? -12.791 2.358 11.479 1.00 75.00 92 GLU A N 1
ATOM 769 C CA . GLU A 1 92 ? -12.771 1.247 12.435 1.00 75.00 92 GLU A CA 1
ATOM 770 C C . GLU A 1 92 ? -12.474 1.733 13.855 1.00 75.00 92 GLU A C 1
ATOM 772 O O . GLU A 1 92 ? -13.224 1.423 14.778 1.00 75.00 92 GLU A O 1
ATOM 777 N N . LYS A 1 93 ? -11.464 2.595 14.037 1.00 79.00 93 LYS A N 1
ATOM 778 C CA . LYS A 1 93 ? -11.171 3.217 15.342 1.00 79.00 93 LYS A CA 1
ATOM 779 C C . LYS A 1 93 ? -12.375 3.967 15.911 1.00 79.00 93 LYS A C 1
ATOM 781 O O . LYS A 1 93 ? -12.629 3.886 17.114 1.00 79.00 93 LYS A O 1
ATOM 786 N N . LYS A 1 94 ? -13.118 4.695 15.071 1.00 85.12 94 LYS A N 1
ATOM 787 C CA . LYS A 1 94 ? -14.340 5.396 15.486 1.00 85.12 94 LYS A CA 1
ATOM 788 C C . LYS A 1 94 ? -15.420 4.409 15.939 1.00 85.12 94 LYS A C 1
ATOM 790 O O . LYS A 1 94 ? -15.928 4.566 17.047 1.00 85.12 94 LYS A O 1
ATOM 795 N N . ARG A 1 95 ? -15.706 3.370 15.146 1.00 86.50 95 ARG A N 1
ATOM 796 C CA . ARG A 1 95 ? -16.683 2.322 15.496 1.00 86.50 95 ARG A CA 1
ATOM 797 C C . ARG A 1 95 ? -16.326 1.628 16.809 1.00 86.50 95 ARG A C 1
ATOM 799 O O . ARG A 1 95 ? -17.189 1.453 17.662 1.00 86.50 95 ARG A O 1
ATOM 806 N N . THR A 1 96 ? -15.051 1.304 17.015 1.00 89.62 96 THR A N 1
ATOM 807 C CA . THR A 1 96 ? -14.575 0.689 18.261 1.00 89.62 96 THR A CA 1
ATOM 808 C C . THR A 1 96 ? -14.791 1.605 19.466 1.00 89.62 96 THR A C 1
ATOM 810 O O . THR A 1 96 ? -15.249 1.144 20.509 1.00 89.62 96 THR A O 1
ATOM 813 N N . ARG A 1 97 ? -14.528 2.915 19.339 1.00 92.81 97 ARG A N 1
ATOM 814 C CA . ARG A 1 97 ? -14.812 3.886 20.414 1.00 92.81 97 ARG A CA 1
ATOM 815 C C . ARG A 1 97 ? -16.306 3.982 20.722 1.00 92.81 97 ARG A C 1
ATOM 817 O O . ARG A 1 97 ? -16.681 3.994 21.890 1.00 92.81 97 ARG A O 1
ATOM 824 N N . GLU A 1 98 ? -17.151 4.041 19.696 1.00 94.31 98 GLU A N 1
ATOM 825 C CA . GLU A 1 98 ? -18.610 4.084 19.860 1.00 94.31 98 GLU A CA 1
ATOM 826 C C . GLU A 1 98 ? -19.133 2.826 20.563 1.00 94.31 98 GLU A C 1
ATOM 828 O O . GLU A 1 98 ? -19.910 2.933 21.511 1.00 94.31 98 GLU A O 1
ATOM 833 N N . PHE A 1 99 ? -18.637 1.651 20.176 1.00 96.19 99 PHE A N 1
ATOM 834 C CA . PHE A 1 99 ? -18.975 0.382 20.815 1.00 96.19 99 PHE A CA 1
ATOM 835 C C . PHE A 1 99 ? -18.566 0.338 22.296 1.00 96.19 99 PHE A C 1
ATOM 837 O O . PHE A 1 99 ? -19.373 -0.027 23.151 1.00 96.19 99 PHE A O 1
ATOM 844 N N . ILE A 1 100 ? -17.346 0.776 22.631 1.00 96.00 100 ILE A N 1
ATOM 845 C CA . ILE A 1 100 ? -16.882 0.866 24.027 1.00 96.00 100 ILE A CA 1
ATOM 846 C C . ILE A 1 100 ? -17.780 1.806 24.842 1.00 96.00 100 ILE A C 1
ATOM 848 O O . ILE A 1 100 ? -18.161 1.483 25.967 1.00 96.00 100 ILE A O 1
ATOM 852 N N . ASN A 1 101 ? -18.164 2.952 24.275 1.00 95.44 101 ASN A N 1
ATOM 853 C CA . ASN A 1 101 ? -19.053 3.896 24.951 1.00 95.44 101 ASN A CA 1
ATOM 854 C C . ASN A 1 101 ? -20.439 3.289 25.220 1.00 95.44 101 ASN A C 1
ATOM 856 O O . ASN A 1 101 ? -20.972 3.460 26.316 1.00 95.44 101 ASN A O 1
ATOM 860 N N . GLN A 1 102 ? -20.998 2.539 24.266 1.00 96.44 102 GLN A N 1
ATOM 861 C CA . GLN A 1 102 ? -22.274 1.833 24.438 1.00 96.44 102 GLN A CA 1
ATOM 862 C C . GLN A 1 102 ? -22.192 0.735 25.508 1.00 96.44 102 GLN A C 1
ATOM 864 O O . GLN A 1 102 ? -23.100 0.615 26.336 1.00 96.44 102 GLN A O 1
ATOM 869 N N . LEU A 1 103 ? -21.098 -0.034 25.544 1.00 96.94 103 LEU A N 1
ATOM 870 C CA . LEU A 1 103 ? -20.857 -1.025 26.598 1.00 96.94 103 LEU A CA 1
ATOM 871 C C . LEU A 1 103 ? -20.789 -0.368 27.978 1.00 96.94 103 LEU A C 1
ATOM 873 O O . LEU A 1 103 ? -21.436 -0.830 28.918 1.00 96.94 103 LEU A O 1
ATOM 877 N N . ASN A 1 104 ? -20.066 0.746 28.095 1.00 95.50 104 ASN A N 1
ATOM 878 C CA . ASN A 1 104 ? -19.959 1.483 29.350 1.00 95.50 104 ASN A CA 1
ATOM 879 C C . ASN A 1 104 ? -21.319 2.019 29.814 1.00 95.50 104 ASN A C 1
ATOM 881 O O . ASN A 1 104 ? -21.670 1.854 30.980 1.00 95.50 104 ASN A O 1
ATOM 885 N N . GLN A 1 105 ? -22.116 2.597 28.911 1.00 96.62 105 GLN A N 1
ATOM 886 C CA . GLN A 1 105 ? -23.476 3.052 29.226 1.00 96.62 105 GLN A CA 1
ATOM 887 C C . GLN A 1 105 ? -24.378 1.897 29.676 1.00 96.62 105 GLN A C 1
ATOM 889 O O . GLN A 1 105 ? -25.096 2.019 30.667 1.00 96.62 105 GLN A O 1
ATOM 894 N N . THR A 1 106 ? -24.307 0.755 28.991 1.0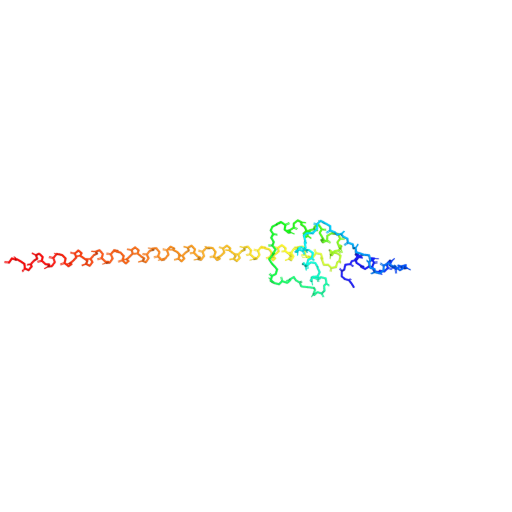0 97.38 106 THR A N 1
ATOM 895 C CA . THR A 1 106 ? -25.081 -0.443 29.345 1.00 97.38 106 THR A CA 1
ATOM 896 C C . THR A 1 106 ? -24.709 -0.952 30.736 1.00 97.38 106 THR A C 1
ATOM 898 O O . THR A 1 106 ? -25.593 -1.214 31.551 1.00 97.38 106 THR A O 1
ATOM 901 N N . ASN A 1 107 ? -23.413 -1.019 31.047 1.00 96.25 107 ASN A N 1
ATOM 902 C CA . ASN A 1 107 ? -22.928 -1.432 32.363 1.00 96.25 107 ASN A CA 1
ATOM 903 C C . ASN A 1 107 ? -23.390 -0.478 33.474 1.00 96.25 107 ASN A C 1
ATOM 905 O O . ASN A 1 107 ? -23.832 -0.939 34.523 1.00 96.25 107 ASN A O 1
ATOM 909 N N . GLN A 1 108 ? -23.349 0.838 33.240 1.00 96.00 108 GLN A N 1
ATOM 910 C CA . GLN A 1 108 ? -23.861 1.825 34.199 1.00 96.00 108 GLN A CA 1
ATOM 911 C C . GLN A 1 108 ? -25.369 1.665 34.434 1.00 96.00 108 GLN A C 1
ATOM 913 O O . GLN A 1 108 ? -25.827 1.675 35.576 1.00 96.00 108 GLN A O 1
ATOM 918 N N . ASN A 1 109 ? -26.146 1.432 33.375 1.00 96.25 109 ASN A N 1
ATOM 919 C CA . ASN A 1 109 ? -27.581 1.179 33.497 1.00 96.25 109 ASN A CA 1
ATOM 920 C C . ASN A 1 109 ? -27.877 -0.105 34.287 1.00 96.25 109 ASN A C 1
ATOM 922 O O . ASN A 1 109 ? -28.758 -0.105 35.147 1.00 96.25 109 ASN A O 1
ATOM 926 N N . LEU A 1 110 ? -27.127 -1.186 34.045 1.00 96.88 110 LEU A N 1
ATOM 927 C CA . LEU A 1 110 ? -27.259 -2.439 34.794 1.00 96.88 110 LEU A CA 1
ATOM 928 C C . LEU A 1 110 ? -26.917 -2.263 36.277 1.00 96.88 110 LEU A C 1
ATOM 930 O O . LEU A 1 110 ? -27.655 -2.754 37.131 1.00 96.88 110 LEU A O 1
ATOM 934 N N . LEU A 1 111 ? -25.845 -1.533 36.592 1.00 95.56 111 LEU A N 1
ATOM 935 C CA . LEU A 1 111 ? -25.485 -1.205 37.973 1.00 95.56 111 LEU A CA 1
ATOM 936 C C . LEU A 1 111 ? -26.607 -0.430 38.670 1.00 95.56 111 LEU A C 1
ATOM 938 O O . LEU A 1 111 ? -27.020 -0.809 39.765 1.00 95.56 111 LEU A O 1
ATOM 942 N N . ASN A 1 112 ? -27.164 0.589 38.014 1.00 94.75 112 ASN A N 1
ATOM 943 C CA . ASN A 1 112 ? -28.283 1.361 38.555 1.00 94.75 112 ASN A CA 1
ATOM 944 C C . ASN A 1 112 ? -29.526 0.491 38.799 1.00 94.75 112 ASN A C 1
ATOM 946 O O . ASN A 1 112 ? -30.178 0.616 39.836 1.00 94.75 112 ASN A O 1
ATOM 950 N N . LEU A 1 113 ? -29.842 -0.431 37.884 1.00 95.88 113 LEU A N 1
ATOM 951 C CA . LEU A 1 113 ? -30.950 -1.375 38.056 1.00 95.88 113 LEU A CA 1
ATOM 952 C C . LEU A 1 113 ? -30.730 -2.317 39.246 1.00 95.88 113 LEU A C 1
ATOM 954 O O . LEU A 1 113 ? -31.664 -2.559 40.013 1.00 95.88 113 LEU A O 1
ATOM 958 N N . LEU A 1 114 ? -29.508 -2.827 39.422 1.00 94.56 114 LEU A N 1
ATOM 959 C CA . LEU A 1 114 ? -29.156 -3.671 40.564 1.00 94.56 114 LEU A CA 1
ATOM 960 C C . LEU A 1 114 ? -29.290 -2.902 41.881 1.00 94.56 114 LEU A C 1
ATOM 962 O O . LEU A 1 114 ? -29.940 -3.394 42.801 1.00 94.56 114 LEU A O 1
ATOM 966 N N . ILE A 1 115 ? -28.750 -1.682 41.949 1.00 94.00 115 ILE A N 1
ATOM 967 C CA . ILE A 1 115 ? -28.849 -0.811 43.129 1.00 94.00 115 ILE A CA 1
ATOM 968 C C . ILE A 1 115 ? -30.318 -0.557 43.489 1.00 94.00 115 ILE A C 1
ATOM 970 O O . ILE A 1 115 ? -30.720 -0.766 44.634 1.00 94.00 115 ILE A O 1
ATOM 974 N N . ASN A 1 116 ? -31.144 -0.179 42.510 1.00 93.44 116 ASN A N 1
ATOM 975 C CA . ASN A 1 116 ? -32.569 0.066 42.733 1.00 93.44 116 ASN A CA 1
ATOM 976 C C . ASN A 1 116 ? -33.296 -1.189 43.234 1.00 93.44 116 ASN A C 1
ATOM 978 O O . ASN A 1 116 ? -34.133 -1.103 44.132 1.00 93.44 116 ASN A O 1
ATOM 982 N N . LYS A 1 117 ? -32.958 -2.369 42.700 1.00 93.50 117 LYS A N 1
ATOM 983 C CA . LYS A 1 117 ? -33.544 -3.638 43.146 1.00 93.50 117 LYS A CA 1
ATOM 984 C C . LYS A 1 117 ? -33.194 -3.949 44.604 1.00 93.50 117 LYS A C 1
ATOM 986 O O . LYS A 1 117 ? -34.092 -4.317 45.359 1.00 93.50 117 LYS A O 1
ATOM 991 N N . PHE A 1 118 ? -31.935 -3.771 45.006 1.00 90.62 118 PHE A N 1
ATOM 992 C CA . PHE A 1 118 ? -31.511 -3.967 46.397 1.00 90.62 118 PHE A CA 1
ATOM 993 C C . PHE A 1 118 ? -32.203 -2.990 47.353 1.00 90.62 118 PHE A C 1
ATOM 995 O O . PHE A 1 118 ? -32.724 -3.403 48.389 1.00 90.62 118 PHE A O 1
ATOM 1002 N N . ASN A 1 119 ? -32.276 -1.709 46.985 1.00 88.06 119 ASN A N 1
ATOM 1003 C CA . ASN A 1 119 ? -32.920 -0.693 47.817 1.00 88.06 119 ASN A CA 1
ATOM 1004 C C . ASN A 1 119 ? -34.416 -0.983 48.027 1.00 88.06 119 ASN A C 1
ATOM 1006 O O . ASN A 1 119 ? -34.902 -0.908 49.156 1.00 88.06 119 ASN A O 1
ATOM 1010 N N . ASN A 1 120 ? -35.129 -1.395 46.976 1.00 83.50 120 ASN A N 1
ATOM 1011 C CA . ASN A 1 120 ? -36.550 -1.742 47.070 1.00 83.50 120 ASN A CA 1
ATOM 1012 C C . ASN A 1 120 ? -36.801 -3.013 47.905 1.00 83.50 120 ASN A C 1
ATOM 1014 O O . ASN A 1 120 ? -37.812 -3.107 48.598 1.00 83.50 120 ASN A O 1
ATOM 1018 N N . GLN A 1 121 ? -35.887 -3.991 47.882 1.00 78.38 121 GLN A N 1
ATOM 1019 C CA . GLN A 1 121 ? -35.992 -5.189 48.727 1.00 78.38 121 GLN A CA 1
ATOM 1020 C C . GLN A 1 121 ? -35.824 -4.866 50.218 1.00 78.38 121 GLN A C 1
ATOM 1022 O O . GLN A 1 121 ? -36.593 -5.370 51.036 1.00 78.38 121 GLN A O 1
ATOM 1027 N N . ASN A 1 122 ? -34.882 -3.986 50.567 1.00 68.25 122 ASN A N 1
ATOM 1028 C CA . ASN A 1 122 ? -34.658 -3.572 51.956 1.00 68.25 122 ASN A CA 1
ATOM 1029 C C . ASN A 1 122 ? -35.823 -2.740 52.523 1.00 68.25 122 ASN A C 1
ATOM 1031 O O . ASN A 1 122 ? -36.147 -2.857 53.703 1.00 68.25 122 ASN A O 1
ATOM 1035 N N . GLN A 1 123 ? -36.494 -1.931 51.697 1.00 64.44 123 GLN A N 1
ATOM 1036 C CA . GLN A 1 123 ? -37.663 -1.157 52.137 1.00 64.44 123 GLN A CA 1
ATOM 1037 C C . GLN A 1 123 ? -38.881 -2.045 52.444 1.00 64.44 123 GLN A C 1
ATOM 1039 O O . GLN A 1 123 ? -39.570 -1.807 53.435 1.00 64.44 123 GLN A O 1
ATOM 1044 N N . ASN A 1 124 ? -39.105 -3.108 51.667 1.00 60.44 124 ASN A N 1
ATOM 1045 C CA . ASN A 1 124 ? -40.228 -4.027 51.888 1.00 60.44 124 ASN A CA 1
ATOM 1046 C C . ASN A 1 124 ? -40.040 -4.946 53.113 1.00 60.44 124 ASN A C 1
ATOM 1048 O O . ASN A 1 124 ? -41.028 -5.383 53.698 1.00 60.44 124 ASN A O 1
ATOM 1052 N N . GLN A 1 125 ? -38.803 -5.227 53.543 1.00 58.25 125 GLN A N 1
ATOM 1053 C CA . GLN A 1 125 ? -38.552 -6.000 54.772 1.00 58.25 125 GLN A CA 1
ATOM 1054 C C . GLN A 1 125 ? -38.830 -5.193 56.053 1.00 58.25 125 GLN A C 1
ATOM 1056 O O . GLN A 1 125 ? -39.320 -5.748 57.036 1.00 58.25 125 GLN A O 1
ATOM 1061 N N . ASN A 1 126 ? -38.609 -3.875 56.026 1.00 55.16 126 ASN A N 1
ATOM 1062 C CA . ASN A 1 126 ? -38.878 -3.004 57.174 1.00 55.16 126 ASN A CA 1
ATOM 1063 C C . ASN A 1 126 ? -40.371 -2.681 57.373 1.00 55.16 126 ASN A C 1
ATOM 1065 O O . ASN A 1 126 ? -40.751 -2.274 58.466 1.00 55.16 126 ASN A O 1
ATOM 1069 N N . GLN A 1 127 ? -41.228 -2.868 56.361 1.00 54.81 127 GLN A N 1
ATOM 1070 C CA . GLN A 1 127 ? -42.676 -2.629 56.483 1.00 54.81 127 GLN A CA 1
ATOM 1071 C C . GLN A 1 127 ? -43.469 -3.829 57.027 1.00 54.81 127 GLN A C 1
ATOM 1073 O O . GLN A 1 127 ? -44.541 -3.628 57.582 1.00 54.81 127 GLN A O 1
ATOM 1078 N N . ASN A 1 128 ? -42.940 -5.054 56.934 1.00 53.38 128 ASN A N 1
ATOM 1079 C CA . ASN A 1 128 ? -43.604 -6.273 57.428 1.00 53.38 128 ASN A CA 1
ATOM 1080 C C . ASN A 1 128 ? -43.200 -6.672 58.864 1.00 53.38 128 ASN A C 1
ATOM 1082 O O . ASN A 1 128 ? -43.540 -7.767 59.305 1.00 53.38 128 ASN A O 1
ATOM 1086 N N . SER A 1 129 ? -42.445 -5.823 59.570 1.00 53.47 129 SER A N 1
ATOM 1087 C CA . SER A 1 129 ? -41.928 -6.099 60.924 1.00 53.47 129 SER A CA 1
ATOM 1088 C C . SER A 1 129 ? -42.623 -5.296 62.041 1.00 53.47 129 SER A C 1
ATOM 1090 O O . SER A 1 129 ? -42.149 -5.322 63.175 1.00 53.47 129 SER A O 1
ATOM 1092 N N . ASN A 1 130 ? -43.727 -4.602 61.737 1.00 45.25 130 ASN A N 1
ATOM 1093 C CA . ASN A 1 130 ? -44.616 -3.942 62.708 1.00 45.25 130 ASN A CA 1
ATOM 1094 C C . ASN A 1 130 ? -45.966 -4.659 62.760 1.00 45.25 130 ASN A C 1
ATOM 1096 O O . ASN A 1 130 ? -46.600 -4.611 63.835 1.00 45.25 130 ASN A O 1
#

Foldseek 3Di:
DQFVVVVCVVVVPPDDPNPDDDDDPLADPLLVVQVVCCVVPVDRDLPRADDPVSLVSNVVVCVVSVNCVRPVCVSVVVVVSNVVVVVVVVVVVVVVVVVVVVVVVVVVVVVVVVVVVVVVVVVVVVVVPD

Secondary structure (DSSP, 8-state):
---HHHHHHHHS--SS-TT-----TTS-HHHHHHHHHHHHHSS--TTPPPPHHHHHHHHHHHHHTTGGGT-TTHHHHHHHHHHHHHHHHHHHHHHHHHHHHHHHHHHHHHHHHHHHHHHHHHHHHHHTT-

Sequence (130 aa):
MRSELYRGMFLSVTEDKSNKVTDYSELSNKSFQIFEYWIYSNQIKNEIQITQEMIDELQIGIDYFQLNQTNPNLFDLLINKFNNQNSNTNQEKKRTREFINQLNQTNQNLLNLLINKFNNQNQNQNQNSN

pLDDT: mean 81.71, std 13.14, range [45.25, 97.38]

Mean predicted aligned error: 11.87 Å